Protein AF-A0A087S0I0-F1 (afdb_monomer)

Solvent-accessible surface area (backbone atoms only — not comparable to full-atom values): 7253 Å² total; per-residue (Å²): 129,84,82,66,46,37,30,39,38,40,24,61,46,95,78,64,64,65,62,70,63,50,51,52,41,45,75,75,57,36,44,76,47,75,42,41,48,84,82,40,80,80,76,95,68,91,50,63,32,38,37,31,43,42,50,94,66,59,76,82,57,97,44,72,50,63,52,52,50,32,51,50,52,50,56,31,53,78,66,72,27,52,74,49,45,38,74,33,20,39,43,35,54,40,43,63,74,74,41,88,82,74,88,66,100,63,81,85,85,70,91,79,91,81,81,89,86,128

Sequence (118 aa):
MENMSDVLLVQNTRIEGSGYLGELLKEDGFNITSVNAKHEKLPNKDFSLVIILGAPESANDDLPYLREEQQLIKNSVEKNIPVLGICLGSQLIAKTFGSNVYSGPKIPKSVYCISLAW

pLDDT: mean 89.91, std 11.62, range [43.69, 98.56]

InterPro domains:
  IPR017926 Glutamine amidotransferase [PF00117] (30-106)
  IPR029062 Class I glutamine amidotransferase-like [G3DSA:3.40.50.880] (1-112)
  IPR029062 Class I glutamine amidotransfera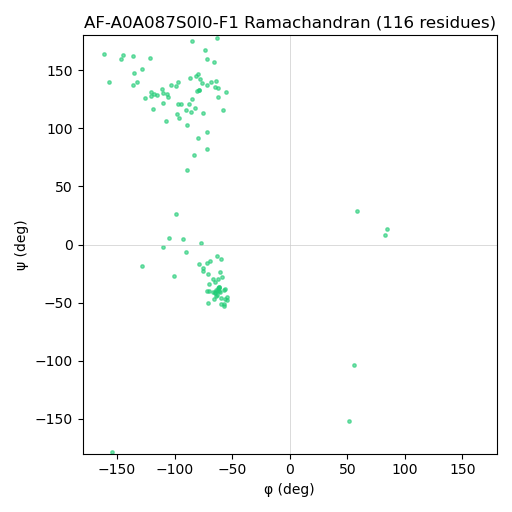se-like [SSF52317] (6-107)
  IPR044992 Glutamine amidotransferase domain containing protein ChyE-like [PTHR42695] (14-107)

Foldseek 3Di:
DPPQFEEEEEAQDPPDDCPVVVVVCVVVRHHYDYDHLVPDDDDPDDGQEYEYEDDPDALPDPDPSLVVLLVVLVVCVVVVRYYHYYHNGVNSNCVSVPHDDDDDPDDCPDDDDDDDDD

Structure (mmCIF, N/CA/C/O backbone):
data_AF-A0A087S0I0-F1
#
_entry.id   AF-A0A087S0I0-F1
#
loop_
_atom_site.group_PDB
_atom_site.id
_atom_site.type_symbol
_atom_site.label_atom_id
_atom_site.label_alt_id
_atom_site.label_comp_id
_atom_site.label_asym_id
_atom_site.label_entity_id
_atom_site.label_seq_id
_atom_site.pdbx_PDB_ins_code
_atom_site.Cartn_x
_atom_site.Cartn_y
_atom_site.Cartn_z
_atom_site.occupancy
_atom_site.B_iso_or_equiv
_atom_site.auth_seq_id
_atom_site.auth_comp_id
_atom_site.auth_asym_id
_atom_site.auth_atom_id
_atom_site.pdbx_PDB_model_num
ATOM 1 N N . MET A 1 1 ? -20.759 7.524 21.061 1.00 43.69 1 MET A N 1
ATOM 2 C CA . MET A 1 1 ? -19.424 7.575 20.438 1.00 43.69 1 MET A CA 1
ATOM 3 C C . MET A 1 1 ? -19.662 7.384 18.962 1.00 43.69 1 MET A C 1
ATOM 5 O O . MET A 1 1 ? -20.092 6.303 18.584 1.00 43.69 1 MET A O 1
ATOM 9 N N . GLU A 1 2 ? -19.549 8.451 18.174 1.00 47.97 2 GLU A N 1
ATOM 10 C CA . GLU A 1 2 ? -19.598 8.329 16.716 1.00 47.97 2 GLU A CA 1
ATOM 11 C C . GLU A 1 2 ? -18.532 7.320 16.292 1.00 47.97 2 GLU A C 1
ATOM 13 O O . GLU A 1 2 ? -17.412 7.339 16.805 1.00 47.97 2 GLU A O 1
ATOM 18 N N . ASN A 1 3 ? -18.920 6.372 15.446 1.00 54.00 3 ASN A N 1
AT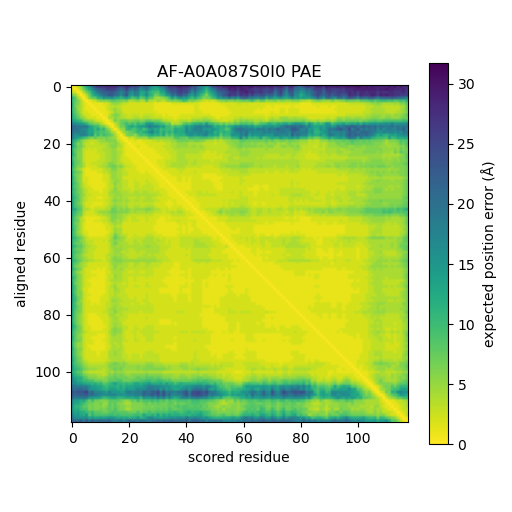OM 19 C CA . ASN A 1 3 ? -18.046 5.315 14.971 1.00 54.00 3 ASN A CA 1
ATOM 20 C C . ASN A 1 3 ? -17.055 5.962 13.990 1.00 54.00 3 ASN A C 1
ATOM 22 O O . ASN A 1 3 ? -17.312 6.006 12.788 1.00 54.00 3 ASN A O 1
ATOM 26 N N . MET A 1 4 ? -15.984 6.570 14.510 1.00 57.62 4 MET A N 1
ATOM 27 C CA . MET A 1 4 ? -14.929 7.152 13.682 1.00 57.62 4 MET A CA 1
ATOM 28 C C . MET A 1 4 ? -14.374 6.032 12.810 1.00 57.62 4 MET A C 1
ATOM 30 O O . MET A 1 4 ? -13.882 5.019 13.304 1.00 57.62 4 MET A O 1
ATOM 34 N N . SER A 1 5 ? -14.554 6.186 11.506 1.00 81.62 5 SER A N 1
ATOM 35 C CA . SER A 1 5 ? -14.184 5.170 10.538 1.00 81.62 5 SER A CA 1
ATOM 36 C C . SER A 1 5 ? -12.660 5.193 10.393 1.00 81.62 5 SER A C 1
ATOM 38 O O . SER A 1 5 ? -12.072 6.194 9.989 1.00 81.62 5 SER A O 1
ATOM 40 N N . ASP A 1 6 ? -11.999 4.118 10.823 1.00 92.25 6 ASP A N 1
ATOM 41 C CA . ASP A 1 6 ? -10.541 3.991 10.747 1.00 92.25 6 ASP A CA 1
ATOM 42 C C . ASP A 1 6 ? -10.126 3.620 9.315 1.00 92.25 6 ASP A C 1
ATOM 44 O O . ASP A 1 6 ? -10.680 2.684 8.729 1.00 92.25 6 ASP A O 1
ATOM 48 N N . VAL A 1 7 ? -9.120 4.301 8.767 1.00 95.62 7 VAL A N 1
ATOM 49 C CA . VAL A 1 7 ? -8.519 4.036 7.450 1.00 95.62 7 VAL A CA 1
ATOM 50 C C . VAL A 1 7 ? -7.110 3.495 7.639 1.00 95.62 7 VAL A C 1
ATOM 52 O O . VAL A 1 7 ? -6.323 4.055 8.404 1.00 95.62 7 VAL A O 1
ATOM 55 N N . LEU A 1 8 ? -6.771 2.431 6.914 1.00 96.50 8 LEU A N 1
ATOM 56 C CA . LEU A 1 8 ? -5.398 1.946 6.808 1.00 96.50 8 LEU A CA 1
ATOM 57 C C . LEU A 1 8 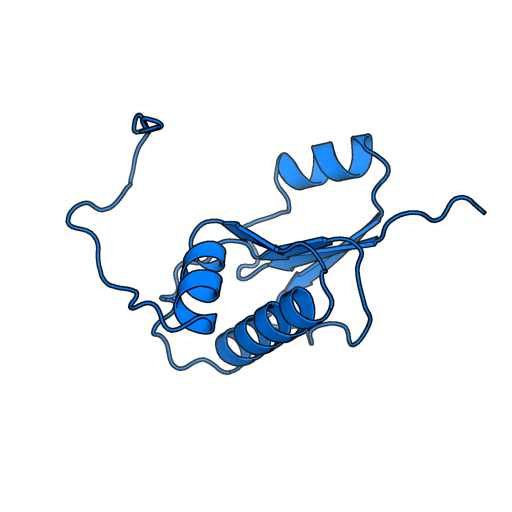? -4.737 2.539 5.565 1.00 96.50 8 LEU A C 1
ATOM 59 O O . LEU A 1 8 ? -5.194 2.296 4.450 1.00 96.50 8 LEU A O 1
ATOM 63 N N . LEU A 1 9 ? -3.643 3.272 5.754 1.00 95.38 9 LEU A N 1
ATOM 64 C CA . LEU A 1 9 ? -2.801 3.788 4.681 1.00 95.38 9 LEU A CA 1
ATOM 65 C C . LEU A 1 9 ? -1.483 3.008 4.637 1.00 95.38 9 LEU A C 1
ATOM 67 O O . LEU A 1 9 ? -0.603 3.191 5.478 1.00 95.38 9 LEU A O 1
ATOM 71 N N . VAL A 1 10 ? -1.340 2.143 3.640 1.00 96.06 10 VAL A N 1
ATOM 72 C CA . VAL A 1 10 ? -0.140 1.338 3.419 1.00 96.06 10 VAL A CA 1
ATOM 73 C C . VAL A 1 10 ? 0.822 2.095 2.509 1.00 96.06 10 VAL A C 1
ATOM 75 O O . VAL A 1 10 ? 0.521 2.387 1.349 1.00 96.06 10 VAL A O 1
ATOM 78 N N . GLN A 1 11 ? 1.987 2.432 3.054 1.00 94.50 11 GLN A N 1
ATOM 79 C CA . GLN A 1 11 ? 3.071 3.128 2.372 1.00 94.50 11 GLN A CA 1
ATOM 80 C C . GLN A 1 11 ? 4.179 2.134 2.017 1.00 94.50 11 GLN A C 1
ATOM 82 O O . GLN A 1 11 ? 4.602 1.330 2.846 1.00 94.50 11 GLN A O 1
ATOM 87 N N . ASN A 1 12 ? 4.717 2.247 0.805 1.00 91.50 12 ASN A N 1
ATOM 88 C CA . ASN A 1 12 ? 5.785 1.368 0.319 1.00 91.50 12 ASN A CA 1
ATOM 89 C C . ASN A 1 12 ? 7.140 2.077 0.183 1.00 91.50 12 ASN A C 1
ATOM 91 O O . ASN A 1 12 ? 8.160 1.463 -0.133 1.00 91.50 12 ASN A O 1
ATOM 95 N N . THR A 1 13 ? 7.195 3.377 0.468 1.00 85.56 13 THR A N 1
ATOM 96 C CA . THR A 1 13 ? 8.432 4.161 0.514 1.00 85.56 13 THR A CA 1
ATOM 97 C C . THR A 1 13 ? 8.429 5.074 1.739 1.00 85.56 13 THR A C 1
ATOM 99 O O . THR A 1 13 ? 7.389 5.312 2.347 1.00 85.56 13 THR A O 1
ATOM 102 N N . ARG A 1 14 ? 9.602 5.586 2.132 1.00 69.94 14 ARG A N 1
ATOM 103 C CA . ARG A 1 14 ? 9.709 6.580 3.219 1.00 69.94 14 ARG A CA 1
ATOM 104 C C . ARG A 1 14 ? 9.349 8.002 2.779 1.00 69.94 14 ARG A C 1
ATOM 106 O O . ARG A 1 14 ? 9.177 8.863 3.631 1.00 69.94 14 ARG A O 1
ATOM 113 N N . ILE A 1 15 ? 9.319 8.253 1.469 1.00 58.31 15 ILE A N 1
ATOM 114 C CA . ILE A 1 15 ? 9.243 9.601 0.885 1.00 58.31 15 ILE A CA 1
ATOM 115 C C . ILE A 1 15 ? 7.811 9.930 0.436 1.00 58.31 15 ILE A C 1
ATOM 117 O O . ILE A 1 15 ? 7.417 11.093 0.457 1.00 58.31 15 ILE A O 1
ATOM 121 N N . GLU A 1 16 ? 6.997 8.928 0.099 1.00 59.78 16 GLU A N 1
ATOM 122 C CA . GLU A 1 16 ? 5.579 9.135 -0.200 1.00 59.78 16 GLU A CA 1
ATOM 123 C C . GLU A 1 16 ? 4.778 9.259 1.098 1.00 59.78 16 GLU A C 1
ATOM 125 O O . GLU A 1 16 ? 4.337 8.267 1.672 1.00 59.78 16 GLU A O 1
ATOM 130 N N . GLY A 1 17 ? 4.607 10.491 1.586 1.00 61.59 17 GLY A N 1
ATOM 131 C CA . GLY A 1 17 ? 3.606 10.805 2.606 1.00 61.59 17 GLY A CA 1
ATOM 132 C C . GLY A 1 17 ? 2.179 10.559 2.098 1.00 61.59 17 GLY A C 1
ATOM 133 O O . GLY A 1 17 ? 1.962 10.252 0.929 1.00 61.59 17 GLY A O 1
ATOM 134 N N . SER A 1 18 ? 1.176 10.766 2.953 1.00 66.81 18 SER A N 1
ATOM 135 C CA . SER A 1 18 ? -0.237 10.630 2.563 1.00 66.81 18 SER A CA 1
ATOM 136 C C . SER A 1 18 ? -0.691 11.627 1.488 1.00 66.81 18 SER A C 1
ATOM 138 O O . SER A 1 18 ? -1.796 11.502 0.963 1.00 66.81 18 SER A O 1
ATOM 140 N N . GLY A 1 19 ? 0.146 12.625 1.178 1.00 79.31 19 GLY A N 1
ATOM 141 C CA . GLY A 1 19 ? -0.150 13.695 0.234 1.00 79.31 19 GLY A CA 1
ATOM 142 C C . GLY A 1 19 ? -1.483 14.375 0.539 1.00 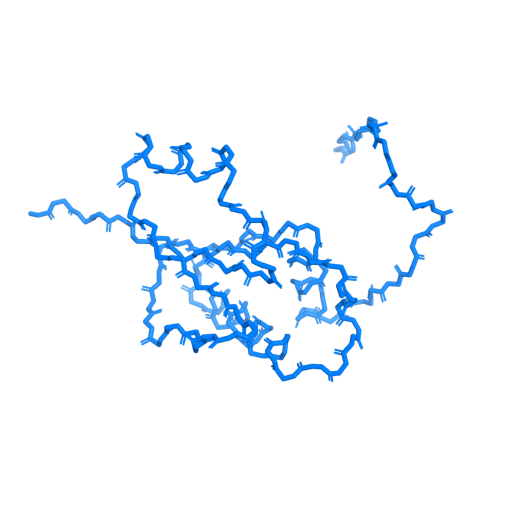79.31 19 GLY A C 1
ATOM 143 O O . GLY A 1 19 ? -1.969 14.346 1.671 1.00 79.31 19 GLY A O 1
ATOM 144 N N . TYR A 1 20 ? -2.098 14.913 -0.511 1.00 84.31 20 TYR A N 1
ATOM 145 C CA . TYR A 1 20 ? -3.422 15.530 -0.446 1.00 84.31 20 TYR A CA 1
ATOM 146 C C . TYR A 1 20 ? -4.526 14.540 -0.034 1.00 84.31 20 TYR A C 1
ATOM 148 O O . TYR A 1 20 ? -5.484 14.913 0.633 1.00 84.31 20 TYR A O 1
ATOM 156 N N . LEU A 1 21 ? -4.372 13.248 -0.352 1.00 86.44 21 LEU A N 1
ATOM 157 C CA . LEU A 1 21 ? -5.343 12.217 0.027 1.00 86.44 21 LEU A CA 1
ATOM 158 C C . LEU A 1 21 ? -5.484 12.092 1.550 1.00 86.44 21 LEU A C 1
ATOM 160 O O . LEU A 1 21 ? -6.590 11.949 2.059 1.00 86.44 21 LEU A O 1
ATOM 164 N N . GLY A 1 22 ? -4.377 12.172 2.291 1.00 86.12 22 GLY A N 1
ATOM 165 C CA . GLY A 1 22 ? -4.434 12.142 3.752 1.00 86.12 22 GLY A CA 1
ATOM 166 C C . GLY A 1 22 ? -5.022 13.399 4.382 1.00 86.12 22 GLY A C 1
ATOM 167 O O . GLY A 1 22 ? -5.529 13.315 5.496 1.00 86.12 22 GLY A O 1
ATOM 168 N N . GLU A 1 23 ? -4.945 14.546 3.709 1.00 88.62 23 GLU A N 1
ATOM 169 C CA . GLU A 1 23 ? -5.605 15.778 4.157 1.00 88.62 23 GLU A CA 1
ATOM 170 C C . GLU A 1 23 ? -7.117 15.649 3.976 1.00 88.62 23 GLU A C 1
ATOM 172 O O . GLU A 1 23 ? -7.844 15.771 4.956 1.00 88.62 23 GLU A O 1
ATOM 177 N N . LEU A 1 24 ? -7.566 15.251 2.781 1.00 90.50 24 LEU A N 1
ATOM 178 C CA . LEU A 1 24 ? -8.982 15.013 2.479 1.00 90.50 24 LEU A CA 1
ATOM 179 C C . LEU A 1 24 ? -9.634 14.015 3.443 1.00 90.50 24 LEU A C 1
ATOM 181 O O . LEU A 1 24 ? -10.686 14.285 4.005 1.00 90.50 24 LEU A O 1
ATOM 185 N N . LEU A 1 25 ? -8.984 12.875 3.695 1.00 90.38 25 LEU A N 1
ATOM 186 C CA . LEU A 1 25 ? -9.515 11.869 4.621 1.00 90.38 25 LEU A CA 1
ATOM 187 C C . LEU A 1 25 ? -9.660 12.415 6.047 1.00 90.38 25 LEU A C 1
ATOM 189 O O . LEU A 1 25 ? -10.613 12.078 6.743 1.00 90.38 25 LEU A O 1
ATOM 193 N N . LYS A 1 26 ? -8.732 13.266 6.498 1.00 89.94 26 LYS A N 1
ATOM 194 C CA . LYS A 1 26 ? -8.846 13.910 7.813 1.00 89.94 26 LYS A CA 1
ATOM 195 C C . LYS A 1 26 ? -9.964 14.947 7.838 1.00 89.94 26 LYS A C 1
ATOM 197 O O . LYS A 1 26 ? -10.669 15.024 8.840 1.00 89.94 26 LYS A O 1
ATOM 202 N N . GLU A 1 27 ? -10.119 15.730 6.771 1.00 91.38 27 GLU A N 1
ATOM 203 C CA . GLU A 1 27 ? -11.211 16.702 6.621 1.00 91.38 27 GLU A CA 1
ATOM 204 C C . GLU A 1 27 ? -12.585 16.016 6.638 1.00 91.38 27 GLU A C 1
ATOM 206 O O . GLU A 1 27 ? -13.507 16.516 7.280 1.00 91.38 27 GLU A O 1
ATOM 211 N N . ASP A 1 28 ? -12.683 14.822 6.052 1.00 90.81 28 ASP A N 1
ATOM 212 C CA . ASP A 1 28 ? -13.875 13.966 6.083 1.00 90.81 28 ASP A CA 1
ATOM 213 C C . ASP A 1 28 ? -14.072 13.224 7.427 1.00 90.81 28 ASP A C 1
ATOM 215 O O . ASP A 1 28 ? -15.022 12.456 7.590 1.00 90.81 28 ASP A O 1
ATOM 219 N N . GLY A 1 29 ? -13.196 13.443 8.416 1.00 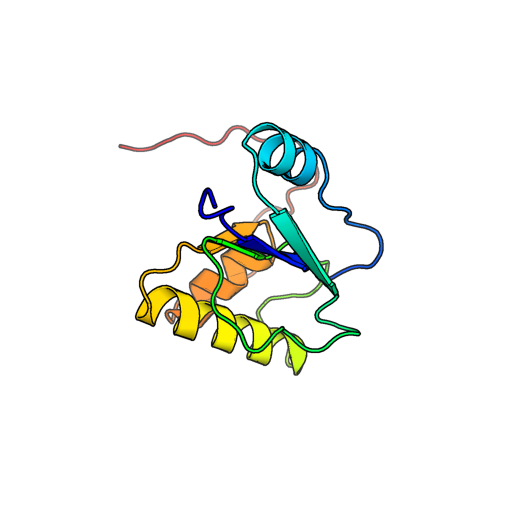91.50 29 GLY A N 1
ATOM 220 C CA . GLY A 1 29 ? -13.325 12.899 9.772 1.00 91.50 29 GLY A CA 1
ATOM 221 C C . GLY A 1 29 ? -12.785 11.478 9.971 1.00 91.50 29 GLY A C 1
ATOM 222 O O . GLY A 1 29 ? -13.060 10.860 11.004 1.00 91.50 29 GLY A O 1
ATOM 223 N N . PHE A 1 30 ? -12.010 10.942 9.024 1.00 92.69 30 PHE A N 1
ATOM 224 C CA . PHE A 1 30 ? -11.383 9.629 9.168 1.00 92.69 30 PHE A CA 1
ATOM 225 C C . PHE A 1 30 ? -10.138 9.671 10.062 1.00 92.69 30 PHE A C 1
ATOM 227 O O . PHE A 1 30 ? -9.291 10.565 9.975 1.00 92.69 30 PHE A O 1
ATOM 234 N N . ASN A 1 31 ? -9.963 8.615 10.859 1.00 93.00 31 ASN A N 1
ATOM 235 C CA . ASN A 1 31 ? -8.709 8.357 11.560 1.00 93.00 31 ASN A CA 1
ATOM 236 C C . ASN A 1 31 ? -7.774 7.550 10.665 1.00 93.00 31 ASN A C 1
ATOM 238 O O . ASN A 1 31 ? -8.093 6.427 10.281 1.00 93.00 31 ASN A O 1
ATOM 242 N N . ILE A 1 32 ? -6.591 8.083 10.374 1.00 92.88 32 ILE A N 1
ATOM 243 C CA . ILE A 1 32 ? -5.622 7.406 9.507 1.00 92.88 32 ILE A CA 1
ATOM 244 C C . ILE A 1 32 ? -4.594 6.662 10.358 1.00 92.88 32 ILE A C 1
ATOM 246 O O . ILE A 1 32 ? -3.855 7.268 11.132 1.00 92.88 32 ILE A O 1
ATOM 250 N N . THR A 1 33 ? -4.513 5.348 10.166 1.00 93.88 33 THR A N 1
ATOM 251 C CA . THR A 1 33 ? -3.381 4.525 10.597 1.00 93.88 33 THR A CA 1
ATOM 252 C C . THR A 1 33 ? -2.459 4.319 9.403 1.00 93.88 33 THR A C 1
ATOM 254 O O . THR A 1 33 ? -2.836 3.637 8.452 1.00 93.88 33 THR A O 1
ATOM 257 N N . SER A 1 34 ? -1.259 4.893 9.444 1.00 93.06 34 SER A N 1
ATOM 258 C CA . SER A 1 34 ? -0.246 4.688 8.404 1.00 93.06 34 SER A CA 1
ATOM 259 C C . SER A 1 34 ? 0.742 3.603 8.809 1.00 93.06 34 SER A C 1
ATOM 261 O O . SER A 1 34 ? 1.168 3.569 9.962 1.00 93.06 34 SER A O 1
ATOM 263 N N . VAL A 1 35 ? 1.129 2.754 7.860 1.00 94.62 35 VAL A N 1
ATOM 264 C CA . VAL A 1 35 ? 2.179 1.743 8.044 1.00 94.62 35 VAL A CA 1
ATOM 265 C C . VAL A 1 35 ? 3.099 1.704 6.837 1.00 94.62 35 VAL A C 1
ATOM 267 O O . VAL A 1 35 ? 2.642 1.730 5.695 1.00 94.62 35 VAL A O 1
ATOM 270 N N . ASN A 1 36 ? 4.401 1.605 7.077 1.00 94.81 36 ASN A N 1
ATOM 271 C CA . ASN A 1 36 ? 5.381 1.339 6.040 1.00 94.81 36 ASN A CA 1
ATOM 272 C C . ASN A 1 36 ? 5.565 -0.176 5.869 1.00 94.81 36 ASN A C 1
ATOM 274 O O . ASN A 1 36 ? 6.270 -0.802 6.659 1.00 94.81 36 ASN A O 1
ATOM 278 N N . ALA A 1 37 ? 4.985 -0.773 4.826 1.00 95.19 37 ALA A N 1
ATOM 279 C CA . ALA A 1 37 ? 4.956 -2.232 4.651 1.00 95.19 37 ALA A CA 1
ATOM 280 C C . ALA A 1 37 ? 6.351 -2.883 4.553 1.00 95.19 37 ALA A C 1
ATOM 282 O O . ALA A 1 37 ? 6.519 -4.054 4.881 1.00 95.19 37 ALA A O 1
ATOM 283 N N . LYS A 1 38 ? 7.386 -2.132 4.150 1.00 93.31 38 LYS A N 1
ATOM 284 C CA . LYS A 1 38 ? 8.769 -2.642 4.091 1.00 93.31 38 LYS A CA 1
ATOM 285 C C . LYS A 1 38 ? 9.440 -2.755 5.455 1.00 93.31 38 LYS A C 1
ATOM 287 O O . LYS A 1 38 ? 10.480 -3.406 5.573 1.00 93.31 38 LYS A O 1
ATOM 292 N N . HIS A 1 39 ? 8.936 -2.044 6.454 1.00 94.50 39 HIS A N 1
ATOM 293 C CA . HIS A 1 39 ? 9.622 -1.860 7.732 1.00 94.50 39 HIS A CA 1
ATOM 294 C C . HIS A 1 39 ? 8.749 -2.200 8.940 1.00 94.50 39 HIS A C 1
ATOM 296 O O . HIS A 1 39 ? 9.280 -2.429 10.025 1.00 94.50 39 HIS A O 1
ATOM 302 N N . GLU A 1 40 ? 7.435 -2.246 8.760 1.00 95.12 40 GLU A N 1
ATOM 303 C CA . GLU A 1 40 ? 6.444 -2.421 9.809 1.00 95.12 40 GLU A CA 1
ATOM 304 C C . GLU A 1 40 ? 5.494 -3.559 9.447 1.00 95.12 40 GLU A C 1
ATOM 306 O O . GLU A 1 40 ? 5.237 -3.838 8.278 1.00 95.12 40 GLU A O 1
ATOM 311 N N . LYS A 1 41 ? 4.952 -4.221 10.470 1.00 95.00 41 LYS A N 1
ATOM 312 C CA . LYS A 1 41 ? 3.938 -5.257 10.269 1.00 95.00 41 LYS A CA 1
ATOM 313 C C . LYS A 1 41 ? 2.595 -4.614 9.954 1.00 95.00 41 LYS A C 1
ATOM 315 O O . LYS A 1 41 ? 2.196 -3.662 10.626 1.00 95.00 41 LYS A O 1
ATOM 320 N N . LEU A 1 42 ? 1.865 -5.198 9.005 1.00 96.38 42 LEU A N 1
ATOM 321 C CA . LEU A 1 42 ? 0.485 -4.803 8.745 1.00 96.38 42 LEU A CA 1
ATOM 322 C C . LEU A 1 42 ? -0.385 -5.068 9.994 1.00 96.38 42 LEU A C 1
ATOM 324 O O . LEU A 1 42 ? -0.260 -6.135 10.609 1.00 96.38 42 LEU A O 1
ATOM 328 N N . PRO A 1 43 ? -1.256 -4.126 10.406 1.00 93.88 43 PRO A N 1
ATOM 329 C CA . PRO A 1 43 ? -2.089 -4.304 11.588 1.00 93.88 43 PRO A CA 1
ATOM 330 C C . PRO A 1 43 ? -3.078 -5.457 11.397 1.00 93.88 43 PRO A C 1
ATOM 332 O O . PRO A 1 43 ? -3.756 -5.543 10.377 1.00 93.88 43 PRO A O 1
ATOM 335 N N . ASN A 1 44 ? -3.215 -6.311 12.410 1.00 90.25 44 ASN A N 1
ATOM 336 C CA . ASN A 1 44 ? -4.200 -7.393 12.413 1.00 90.25 44 ASN A CA 1
ATOM 337 C C . ASN A 1 44 ? -5.536 -6.917 13.015 1.00 90.25 44 ASN A C 1
ATOM 339 O O . ASN A 1 44 ? -5.934 -7.359 14.093 1.00 90.25 44 ASN A O 1
ATOM 343 N N . LYS A 1 45 ? -6.184 -5.952 12.356 1.00 92.19 45 LYS A N 1
ATOM 344 C CA . LYS A 1 45 ? -7.545 -5.485 12.665 1.00 92.19 45 LYS A CA 1
ATOM 345 C C . LYS A 1 45 ? -8.260 -5.076 11.380 1.00 92.19 45 LYS A C 1
ATOM 347 O O . LYS A 1 45 ? -7.605 -4.770 10.387 1.00 92.19 45 LYS A O 1
ATOM 352 N N . ASP A 1 46 ? -9.585 -5.036 11.425 1.00 93.25 46 ASP A N 1
ATOM 353 C CA . ASP A 1 46 ? -10.383 -4.548 10.303 1.00 93.25 46 ASP A CA 1
ATOM 354 C C . ASP A 1 46 ? -10.450 -3.017 10.299 1.00 93.25 46 ASP A C 1
ATOM 356 O O . ASP A 1 46 ? -10.464 -2.369 11.348 1.00 93.25 46 ASP A O 1
ATOM 360 N N . PHE A 1 47 ? -10.475 -2.457 9.093 1.00 95.75 47 PHE A N 1
ATOM 361 C CA . PHE A 1 47 ? -10.580 -1.027 8.823 1.00 95.75 47 PHE A CA 1
ATOM 362 C C . PHE A 1 47 ? -11.825 -0.762 7.979 1.00 95.75 47 PHE A C 1
ATOM 364 O O . PHE A 1 47 ? -12.349 -1.659 7.323 1.00 95.75 47 PHE A O 1
ATOM 371 N N . SER A 1 48 ? -12.289 0.483 7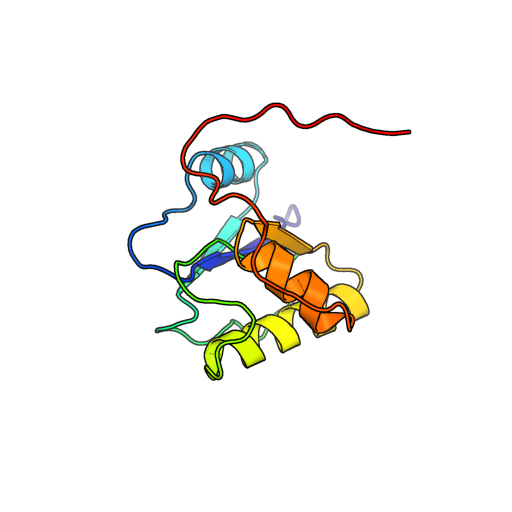.975 1.00 95.75 48 SER A N 1
ATOM 372 C CA . SER A 1 48 ? -13.395 0.920 7.116 1.00 95.75 48 SER A CA 1
ATOM 373 C C . SER A 1 48 ? -12.980 1.106 5.652 1.00 95.75 48 SER A C 1
ATOM 375 O O . SER A 1 48 ? -13.824 1.047 4.764 1.00 95.75 48 SER A O 1
ATOM 377 N N . LEU A 1 49 ? -11.684 1.320 5.407 1.00 96.06 49 LEU A N 1
ATOM 378 C CA . LEU A 1 49 ? -11.075 1.524 4.096 1.00 96.06 49 LEU A CA 1
ATOM 379 C C . LEU A 1 49 ? -9.589 1.162 4.168 1.00 96.06 49 LEU A C 1
ATOM 381 O O . LEU A 1 49 ? -8.903 1.509 5.134 1.00 96.06 49 LEU A O 1
ATOM 385 N N . VAL A 1 50 ? -9.089 0.503 3.124 1.00 97.62 50 VAL A N 1
ATOM 386 C CA . VAL A 1 50 ? -7.661 0.218 2.940 1.00 97.62 50 VAL A CA 1
ATOM 387 C C . VAL A 1 50 ? -7.153 0.949 1.702 1.00 97.62 50 VAL A C 1
ATOM 389 O O . VAL A 1 50 ? -7.727 0.839 0.621 1.00 97.62 50 VAL A O 1
ATOM 392 N N . ILE A 1 51 ? -6.058 1.686 1.849 1.00 96.88 51 ILE A N 1
ATOM 393 C CA . ILE A 1 51 ? -5.400 2.424 0.772 1.00 96.88 51 ILE A CA 1
ATOM 394 C C . ILE A 1 51 ? -3.973 1.909 0.642 1.00 96.88 51 ILE A C 1
ATOM 396 O O . ILE A 1 51 ? -3.239 1.887 1.626 1.00 96.88 51 ILE A O 1
ATOM 400 N N . ILE A 1 52 ? -3.568 1.527 -0.567 1.00 97.00 52 ILE A N 1
ATOM 401 C CA . ILE A 1 52 ? -2.226 1.014 -0.861 1.00 97.00 52 ILE A CA 1
ATOM 402 C C . ILE A 1 52 ? -1.550 1.947 -1.862 1.00 97.00 52 ILE A C 1
ATOM 404 O O . ILE A 1 52 ? -2.028 2.120 -2.988 1.00 97.00 52 ILE A O 1
ATOM 408 N N . LEU A 1 53 ? -0.455 2.575 -1.430 1.00 95.06 53 LEU A N 1
ATOM 409 C CA . LEU A 1 53 ? 0.274 3.576 -2.206 1.00 95.06 53 LEU A CA 1
ATOM 410 C C . LEU A 1 53 ? 1.293 2.968 -3.177 1.00 95.06 53 LEU A C 1
ATOM 412 O O . LEU A 1 53 ? 1.529 1.757 -3.230 1.00 95.06 53 LEU A O 1
ATOM 416 N N . GLY A 1 54 ? 1.890 3.859 -3.967 1.00 92.94 54 GLY A N 1
ATOM 417 C CA . GLY A 1 54 ? 2.894 3.537 -4.960 1.00 92.94 54 GLY A CA 1
ATOM 418 C C . GLY A 1 54 ? 4.253 3.186 -4.365 1.00 92.94 54 GLY A C 1
ATOM 419 O O . GLY A 1 54 ? 4.542 3.384 -3.183 1.00 92.94 54 GLY A O 1
ATOM 420 N N . ALA A 1 55 ? 5.096 2.635 -5.231 1.00 92.81 55 ALA A N 1
ATOM 421 C CA . ALA A 1 55 ? 6.501 2.385 -4.971 1.00 92.81 55 ALA A CA 1
ATOM 422 C C . ALA A 1 55 ? 7.240 2.191 -6.307 1.00 92.81 55 ALA A C 1
ATOM 424 O O . ALA A 1 55 ? 6.588 1.955 -7.329 1.00 92.81 55 ALA A O 1
ATOM 425 N N . PRO A 1 56 ? 8.581 2.281 -6.326 1.00 90.81 56 PRO A N 1
ATOM 426 C CA . PRO A 1 56 ? 9.373 1.993 -7.521 1.00 90.81 56 PRO A CA 1
ATOM 427 C C . PRO A 1 56 ? 9.423 0.498 -7.881 1.00 90.81 56 PRO A C 1
ATOM 429 O O . PRO A 1 56 ? 9.826 0.171 -8.996 1.00 90.81 56 PRO A O 1
ATOM 432 N N . GLU A 1 57 ? 9.055 -0.395 -6.959 1.00 93.12 57 GLU A N 1
ATOM 433 C CA . GLU A 1 57 ? 9.018 -1.841 -7.193 1.00 93.12 57 GLU A CA 1
ATOM 434 C C . GLU A 1 57 ? 7.965 -2.253 -8.227 1.00 93.12 57 GLU A C 1
ATOM 436 O O . GLU A 1 57 ? 6.967 -1.568 -8.464 1.00 93.12 57 GLU A O 1
ATOM 441 N N . SER A 1 58 ? 8.175 -3.423 -8.826 1.00 94.81 58 SER A N 1
ATOM 442 C CA . SER A 1 58 ? 7.174 -4.089 -9.646 1.00 94.81 58 SER A CA 1
ATOM 443 C C . SER A 1 58 ? 6.260 -4.946 -8.776 1.00 94.81 58 SER A C 1
ATOM 445 O O . SER A 1 58 ? 6.722 -5.673 -7.902 1.00 94.81 58 SER A O 1
ATOM 447 N N . ALA A 1 59 ? 4.967 -5.008 -9.110 1.00 96.31 59 ALA A N 1
ATOM 448 C CA . ALA A 1 59 ? 4.070 -6.021 -8.542 1.00 96.31 59 ALA A CA 1
ATOM 449 C C . ALA A 1 59 ? 4.513 -7.471 -8.848 1.00 96.31 59 ALA A C 1
ATOM 451 O O . ALA A 1 59 ? 3.974 -8.419 -8.281 1.00 96.31 59 ALA A O 1
ATOM 452 N N . ASN A 1 60 ? 5.462 -7.668 -9.771 1.00 96.56 60 ASN A N 1
ATOM 453 C CA . ASN A 1 60 ? 6.039 -8.972 -10.093 1.00 96.56 60 ASN A CA 1
ATOM 454 C C . ASN A 1 60 ? 7.277 -9.330 -9.267 1.00 96.56 60 ASN A C 1
ATOM 456 O O . ASN A 1 60 ? 7.749 -10.459 -9.393 1.00 96.56 60 ASN A O 1
ATOM 460 N N . ASP A 1 61 ? 7.787 -8.412 -8.446 1.00 96.75 61 ASP A N 1
ATOM 461 C CA . ASP A 1 61 ? 8.959 -8.679 -7.622 1.00 96.75 61 ASP A CA 1
ATOM 462 C C . ASP A 1 61 ? 8.633 -9.706 -6.528 1.00 96.75 61 ASP A C 1
ATOM 464 O O . ASP A 1 61 ? 7.565 -9.692 -5.909 1.00 96.75 61 ASP A O 1
ATOM 468 N N . ASP A 1 62 ? 9.576 -10.614 -6.274 1.00 95.75 62 ASP A N 1
ATOM 469 C CA . ASP A 1 62 ? 9.470 -11.612 -5.213 1.00 95.75 62 ASP A CA 1
ATOM 470 C C . ASP A 1 62 ? 9.909 -10.999 -3.872 1.00 95.75 62 ASP A C 1
ATOM 472 O O . ASP A 1 62 ? 11.028 -11.203 -3.399 1.00 95.75 62 ASP A O 1
ATOM 476 N N . LEU A 1 63 ? 9.024 -10.198 -3.273 1.00 96.94 63 LEU A N 1
ATOM 477 C CA . LEU A 1 63 ? 9.266 -9.536 -1.991 1.00 96.94 63 LEU A CA 1
ATOM 478 C C . LEU A 1 63 ? 8.206 -9.961 -0.961 1.00 96.94 63 LEU A C 1
ATOM 480 O O . LEU A 1 63 ? 7.011 -9.912 -1.263 1.00 96.94 63 LEU A O 1
ATOM 484 N N . PRO A 1 64 ? 8.599 -10.365 0.266 1.00 96.81 64 PRO A N 1
ATOM 485 C CA . PRO A 1 64 ? 7.653 -10.820 1.287 1.00 96.81 64 PRO A CA 1
ATOM 486 C C . PRO A 1 64 ? 6.531 -9.819 1.588 1.00 96.81 64 PRO A C 1
ATOM 488 O O . PRO A 1 64 ? 5.368 -10.209 1.585 1.00 96.81 64 PRO A O 1
ATOM 491 N N . TYR A 1 65 ? 6.849 -8.531 1.747 1.00 96.25 65 TYR A N 1
ATOM 492 C CA . TYR A 1 65 ? 5.838 -7.518 2.067 1.00 96.25 65 TYR A CA 1
ATOM 493 C C . TYR A 1 65 ? 4.801 -7.334 0.942 1.00 96.25 65 TYR A C 1
ATOM 495 O O . TYR A 1 65 ? 3.628 -7.142 1.235 1.00 96.25 65 TYR A O 1
ATOM 503 N N . LEU A 1 66 ? 5.180 -7.505 -0.334 1.00 97.69 66 LEU A N 1
ATOM 504 C CA . LEU A 1 66 ? 4.227 -7.462 -1.456 1.00 97.69 66 LEU A CA 1
ATOM 505 C C . LEU A 1 66 ? 3.243 -8.640 -1.422 1.00 97.69 66 LEU A C 1
ATOM 507 O O . LEU A 1 66 ? 2.114 -8.530 -1.903 1.00 97.69 66 LEU A O 1
ATOM 511 N N . ARG A 1 67 ? 3.657 -9.795 -0.881 1.00 97.50 67 ARG A N 1
ATOM 512 C CA . ARG A 1 67 ? 2.750 -10.930 -0.653 1.00 97.50 67 ARG A CA 1
ATOM 513 C C . ARG A 1 67 ? 1.799 -10.644 0.504 1.00 97.50 67 ARG A C 1
ATOM 515 O O . ARG A 1 67 ? 0.620 -10.969 0.407 1.00 97.50 67 ARG A O 1
ATOM 522 N N . GLU A 1 68 ? 2.297 -10.022 1.570 1.00 97.69 68 GLU A N 1
ATOM 523 C CA . GLU A 1 68 ? 1.476 -9.599 2.710 1.00 97.69 68 GLU A CA 1
ATOM 524 C C . GLU A 1 68 ? 0.434 -8.550 2.297 1.00 97.69 68 GLU A C 1
ATOM 526 O O . GLU A 1 68 ? -0.728 -8.657 2.686 1.00 97.69 68 GLU A O 1
ATOM 531 N N . GLU A 1 69 ? 0.795 -7.597 1.435 1.00 98.06 69 GLU A N 1
ATOM 532 C CA . GLU A 1 69 ? -0.154 -6.642 0.857 1.00 98.06 69 GLU A CA 1
ATOM 533 C C . GLU A 1 69 ? -1.221 -7.334 -0.006 1.00 98.06 69 GLU A C 1
ATOM 535 O O . GLU A 1 69 ? -2.404 -7.039 0.140 1.00 98.06 69 GLU A O 1
ATOM 540 N N . GLN A 1 70 ? -0.855 -8.303 -0.856 1.00 98.31 70 GLN A N 1
ATOM 541 C CA . GLN A 1 70 ? -1.836 -9.091 -1.625 1.00 98.31 70 GLN A CA 1
ATOM 542 C C . GLN A 1 70 ? -2.780 -9.894 -0.717 1.00 98.31 70 GLN A C 1
ATOM 544 O O . GLN A 1 70 ? -3.980 -9.983 -0.984 1.00 98.31 70 GLN A O 1
ATOM 549 N N . GLN A 1 71 ? 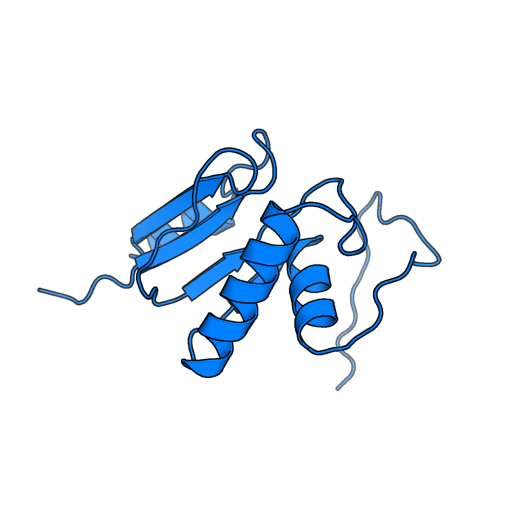-2.267 -10.439 0.390 1.00 98.00 71 GLN A N 1
ATOM 550 C CA . GLN A 1 71 ? -3.083 -11.104 1.408 1.00 98.00 71 GLN A CA 1
ATOM 551 C C . GLN A 1 71 ? -4.057 -10.114 2.070 1.00 98.00 71 GLN A C 1
ATOM 553 O O . GLN A 1 71 ? -5.236 -10.432 2.222 1.00 98.00 71 GLN A O 1
ATOM 558 N N . LEU A 1 72 ? -3.595 -8.908 2.423 1.00 98.31 72 LEU A N 1
ATOM 559 C CA . LEU A 1 72 ? -4.435 -7.838 2.968 1.00 98.31 72 LEU A CA 1
ATOM 560 C C . LEU A 1 72 ? -5.541 -7.435 1.982 1.00 98.31 72 LEU A C 1
ATOM 562 O O . LEU A 1 72 ? -6.698 -7.331 2.391 1.00 98.31 72 LEU A O 1
ATOM 566 N N . ILE A 1 73 ? -5.214 -7.253 0.697 1.00 98.44 73 ILE A N 1
ATOM 567 C CA . ILE A 1 73 ? -6.184 -6.936 -0.366 1.00 98.44 73 ILE A CA 1
ATOM 568 C C . ILE A 1 73 ? -7.257 -8.019 -0.430 1.00 98.44 73 ILE A C 1
ATOM 570 O O . ILE A 1 73 ? -8.448 -7.716 -0.353 1.00 98.44 73 ILE A O 1
ATOM 574 N N . LYS A 1 74 ? -6.837 -9.284 -0.537 1.00 98.31 74 LYS A N 1
ATOM 575 C CA . LYS A 1 74 ? -7.746 -10.427 -0.631 1.00 98.31 74 LYS A CA 1
ATOM 576 C C . LYS A 1 74 ? -8.691 -10.487 0.569 1.00 98.31 74 LYS A C 1
ATOM 578 O O . LYS A 1 74 ? -9.905 -10.514 0.385 1.00 98.31 74 LYS A O 1
ATOM 583 N N . ASN A 1 75 ? -8.139 -10.430 1.781 1.00 97.88 75 ASN A N 1
ATOM 584 C CA . ASN A 1 75 ? -8.913 -10.487 3.019 1.00 97.88 75 ASN A CA 1
ATOM 585 C C . ASN A 1 75 ? -9.893 -9.305 3.141 1.00 97.88 75 ASN A C 1
ATOM 587 O O . ASN A 1 75 ? -11.006 -9.479 3.630 1.00 97.88 75 ASN A O 1
ATOM 591 N N . SER A 1 76 ? -9.493 -8.106 2.705 1.00 97.94 76 SER A N 1
ATOM 592 C CA . SER A 1 76 ? -10.346 -6.910 2.752 1.00 97.94 76 SER A CA 1
ATOM 593 C C . SER A 1 76 ? -11.553 -7.061 1.829 1.00 97.94 76 SER A C 1
ATOM 595 O O . SER A 1 76 ? -12.688 -6.864 2.257 1.00 97.94 76 SER 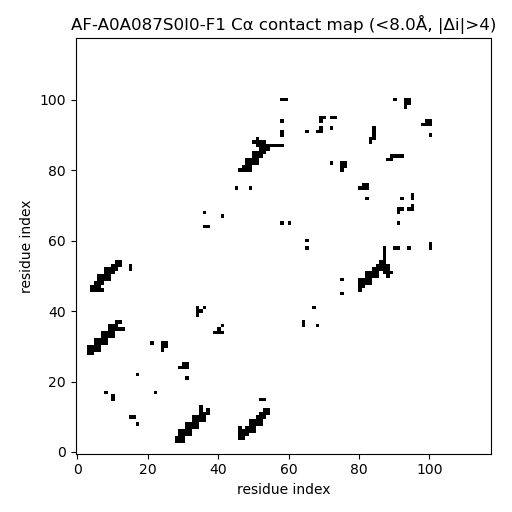A O 1
ATOM 597 N N . VAL A 1 77 ? -11.326 -7.503 0.589 1.00 97.31 77 VAL A N 1
ATOM 598 C CA . VAL A 1 77 ? -12.404 -7.726 -0.384 1.00 97.31 77 VAL A CA 1
ATOM 599 C C . VAL A 1 77 ? -13.345 -8.844 0.065 1.00 97.31 77 VAL A C 1
ATOM 601 O O . VAL A 1 77 ? -14.558 -8.671 -0.010 1.00 97.31 77 VAL A O 1
ATOM 604 N N . GLU A 1 78 ? -12.823 -9.950 0.609 1.00 97.69 78 GLU A N 1
ATOM 605 C CA . GLU A 1 78 ? -13.643 -11.037 1.178 1.00 97.69 78 GLU A CA 1
ATOM 606 C C . GLU A 1 78 ? -14.559 -10.557 2.319 1.00 97.69 78 GLU A C 1
ATOM 608 O O . GLU A 1 78 ? -15.645 -11.103 2.520 1.00 97.69 78 GLU A O 1
ATOM 613 N N . LYS A 1 79 ? -14.155 -9.505 3.040 1.00 97.44 79 LYS A N 1
ATOM 614 C CA . LYS A 1 79 ? -14.928 -8.873 4.119 1.00 97.44 79 LYS A CA 1
ATOM 615 C C . LYS A 1 79 ? -15.794 -7.692 3.666 1.00 97.44 79 LYS A C 1
ATOM 617 O O . LYS A 1 79 ? -16.418 -7.057 4.510 1.00 97.44 79 LYS A O 1
ATOM 622 N N . ASN A 1 80 ? -15.866 -7.398 2.366 1.00 97.31 80 ASN A N 1
ATOM 623 C CA . ASN A 1 80 ? -16.524 -6.203 1.813 1.00 97.31 80 ASN A CA 1
ATOM 624 C C . ASN A 1 80 ? -15.945 -4.872 2.334 1.00 97.31 80 ASN A C 1
ATOM 626 O O . ASN A 1 80 ? -16.651 -3.867 2.403 1.00 97.31 80 ASN A O 1
ATOM 630 N N . ILE A 1 81 ? -14.659 -4.852 2.693 1.00 97.50 81 ILE A N 1
ATOM 631 C CA . ILE A 1 81 ? -13.930 -3.627 3.025 1.00 97.50 81 ILE A CA 1
ATOM 632 C C . ILE A 1 81 ? -13.411 -3.018 1.712 1.00 97.50 81 ILE A C 1
ATOM 634 O O . ILE A 1 81 ? -12.720 -3.712 0.959 1.00 97.50 81 ILE A O 1
ATOM 638 N N . PRO A 1 82 ? -13.718 -1.744 1.404 1.00 97.56 82 PRO A N 1
ATOM 639 C CA . PRO A 1 82 ? -13.242 -1.099 0.188 1.00 97.56 82 PRO A CA 1
ATOM 640 C C . PRO A 1 82 ? -11.712 -0.980 0.177 1.00 97.56 82 PRO A C 1
ATOM 642 O O . PRO A 1 82 ? -11.086 -0.671 1.195 1.00 97.56 82 PRO A O 1
ATOM 645 N N . VAL A 1 83 ? -11.119 -1.195 -1.002 1.00 98.25 83 VAL A N 1
ATOM 646 C CA . VAL A 1 83 ? -9.671 -1.098 -1.230 1.00 98.25 83 VAL A CA 1
ATOM 647 C C . VAL A 1 83 ? -9.387 -0.131 -2.377 1.00 98.25 83 VAL A C 1
ATOM 649 O O . VAL A 1 83 ? -9.895 -0.309 -3.484 1.00 98.25 83 VAL A O 1
ATOM 652 N N . LEU A 1 84 ? -8.537 0.865 -2.129 1.00 97.56 84 LEU A N 1
ATOM 653 C CA . LEU A 1 84 ? -8.018 1.786 -3.137 1.00 97.56 84 LEU A CA 1
ATOM 654 C C . LEU A 1 84 ? -6.527 1.522 -3.368 1.00 97.56 84 LEU A C 1
ATOM 656 O O . LEU A 1 84 ? -5.718 1.638 -2.452 1.00 97.56 84 LEU A O 1
ATOM 660 N N . GLY A 1 85 ? -6.152 1.208 -4.606 1.00 96.88 85 GLY A N 1
ATOM 661 C CA . GLY A 1 85 ? -4.757 1.025 -5.004 1.00 96.88 85 GLY A CA 1
ATOM 662 C C . GLY A 1 85 ? -4.279 2.153 -5.911 1.00 96.88 85 GLY A C 1
ATOM 663 O O . GLY A 1 85 ? -4.933 2.459 -6.908 1.00 96.88 85 GLY A O 1
ATOM 664 N N . ILE A 1 86 ? -3.123 2.745 -5.605 1.00 94.25 86 ILE A N 1
ATOM 665 C CA . ILE A 1 86 ? -2.505 3.818 -6.397 1.00 94.25 86 ILE A CA 1
ATOM 666 C C . ILE A 1 86 ? -1.152 3.339 -6.929 1.00 94.25 86 ILE A C 1
ATOM 668 O O . ILE A 1 86 ? -0.313 2.864 -6.170 1.00 94.25 86 ILE A O 1
ATOM 672 N N . CYS A 1 87 ? -0.920 3.492 -8.238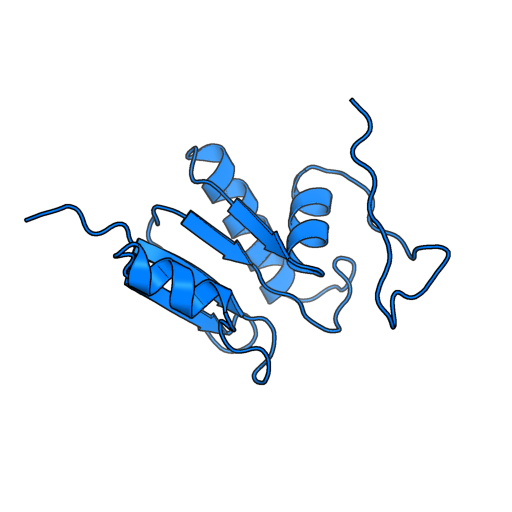 1.00 93.44 87 CYS A N 1
ATOM 673 C CA . CYS A 1 87 ? 0.319 3.085 -8.912 1.00 93.44 87 CYS A CA 1
ATOM 674 C C . CYS A 1 87 ? 0.656 1.594 -8.690 1.00 93.44 87 CYS A C 1
ATOM 676 O O . CYS A 1 87 ? 0.021 0.737 -9.300 1.00 93.44 87 CYS A O 1
ATOM 678 N N . LEU A 1 88 ? 1.616 1.264 -7.820 1.00 95.81 88 LEU A N 1
ATOM 679 C CA . LEU A 1 88 ? 1.900 -0.121 -7.436 1.00 95.81 88 LEU A CA 1
ATOM 680 C C . LEU A 1 88 ? 0.675 -0.777 -6.782 1.00 95.81 88 LEU A C 1
ATOM 682 O O . LEU A 1 88 ? 0.349 -1.916 -7.105 1.00 95.81 88 LEU A O 1
ATOM 686 N N . GLY A 1 89 ? -0.055 -0.051 -5.930 1.00 97.00 89 GLY A N 1
ATOM 687 C CA . GLY A 1 89 ? -1.233 -0.585 -5.250 1.00 97.00 89 GLY A CA 1
ATOM 688 C C . GLY A 1 89 ? -2.304 -1.103 -6.214 1.00 97.00 89 GLY A C 1
ATOM 689 O O . GLY A 1 89 ? -2.879 -2.162 -5.979 1.00 97.00 89 GLY A O 1
ATOM 690 N N . SER A 1 90 ? -2.548 -0.422 -7.343 1.00 97.38 90 SER A N 1
ATOM 691 C CA . SER A 1 90 ? -3.525 -0.904 -8.335 1.00 97.38 90 SER A CA 1
ATOM 692 C C . SER A 1 90 ? -3.037 -2.152 -9.074 1.00 97.38 90 SER A C 1
ATOM 694 O O . SER A 1 90 ? -3.831 -3.043 -9.378 1.00 97.38 90 SER A O 1
ATOM 696 N N . GLN A 1 91 ? -1.728 -2.264 -9.310 1.00 98.06 91 GLN A N 1
ATOM 697 C CA . GLN A 1 91 ? -1.117 -3.462 -9.886 1.00 98.06 91 GLN A CA 1
ATOM 698 C C . GLN A 1 91 ? -1.222 -4.659 -8.933 1.00 98.06 91 GLN A C 1
ATOM 700 O O . GLN A 1 91 ? -1.528 -5.765 -9.376 1.00 98.06 91 GLN A O 1
ATOM 705 N N . LEU A 1 92 ? -1.018 -4.447 -7.628 1.00 98.38 92 LEU A N 1
ATOM 706 C CA . LEU A 1 92 ? -1.182 -5.488 -6.611 1.00 98.38 92 LEU A CA 1
ATOM 707 C C . LEU A 1 92 ? -2.633 -5.972 -6.524 1.00 98.38 92 LEU A C 1
ATOM 709 O O . LEU A 1 92 ? -2.854 -7.179 -6.433 1.00 98.38 92 LEU A O 1
ATOM 713 N N . ILE A 1 93 ? -3.620 -5.073 -6.633 1.00 98.56 93 ILE A N 1
ATOM 714 C CA . ILE A 1 93 ? -5.040 -5.459 -6.723 1.00 98.56 93 ILE A CA 1
ATOM 715 C C . ILE A 1 93 ? -5.270 -6.347 -7.948 1.00 98.56 93 ILE A C 1
ATOM 717 O O . ILE A 1 93 ? -5.805 -7.446 -7.817 1.00 98.56 93 ILE A O 1
ATOM 721 N N . ALA A 1 94 ? -4.816 -5.915 -9.129 1.00 98.06 94 ALA A N 1
ATOM 722 C CA . ALA A 1 94 ? -4.968 -6.688 -10.360 1.00 98.06 94 ALA A CA 1
ATOM 723 C C . ALA A 1 94 ? -4.351 -8.095 -10.230 1.00 98.06 94 ALA A C 1
ATOM 725 O O . ALA A 1 94 ? -5.002 -9.094 -10.546 1.00 98.06 94 ALA A O 1
ATOM 726 N N . LYS A 1 95 ? -3.125 -8.183 -9.702 1.00 97.62 95 LYS A N 1
ATOM 727 C CA . LYS A 1 95 ? -2.406 -9.448 -9.498 1.00 97.62 95 LYS A CA 1
ATOM 728 C C . LYS A 1 95 ? -3.094 -10.362 -8.481 1.00 97.62 95 LYS A C 1
ATOM 730 O O . LYS A 1 95 ? -3.207 -11.560 -8.732 1.00 97.62 95 LYS A O 1
ATOM 735 N N . THR A 1 96 ? -3.612 -9.800 -7.384 1.00 98.25 96 THR A N 1
ATOM 736 C CA . THR A 1 96 ? -4.353 -10.541 -6.343 1.00 98.25 96 THR A CA 1
ATOM 737 C C . THR A 1 96 ? -5.540 -11.301 -6.934 1.00 98.25 96 THR A C 1
ATOM 739 O O . THR A 1 96 ? -5.801 -12.439 -6.549 1.00 98.25 96 THR A O 1
ATOM 742 N N . PHE A 1 97 ? -6.226 -10.703 -7.911 1.00 98.12 97 PHE A N 1
ATOM 743 C CA . PHE A 1 97 ? -7.389 -11.293 -8.578 1.00 98.12 97 PHE A CA 1
ATOM 744 C C . PHE A 1 97 ? -7.056 -11.945 -9.930 1.00 98.12 97 PHE A C 1
ATOM 746 O O . PHE A 1 97 ? -7.918 -12.074 -10.796 1.00 98.12 97 PHE A O 1
ATOM 753 N N . GLY A 1 98 ? -5.807 -12.387 -10.110 1.00 96.75 98 GLY A N 1
ATOM 754 C CA . GLY A 1 98 ? -5.400 -13.254 -11.220 1.00 96.75 98 GLY A CA 1
ATOM 755 C C . GLY A 1 98 ? -5.103 -12.542 -12.541 1.00 96.75 98 GLY A C 1
ATOM 756 O O . GLY A 1 98 ? -4.885 -13.212 -13.549 1.00 96.75 98 GLY A O 1
ATOM 757 N N . SER A 1 99 ? -5.071 -11.207 -12.566 1.00 97.44 99 SER A N 1
ATOM 758 C CA . SER A 1 99 ? -4.664 -10.465 -13.763 1.00 97.44 99 SER A CA 1
ATOM 759 C C . SER A 1 99 ? -3.143 -10.417 -13.906 1.00 97.44 99 SER A C 1
ATOM 761 O O . SER A 1 99 ? -2.401 -10.324 -12.927 1.00 97.44 99 SER A O 1
ATOM 763 N N . ASN A 1 100 ? -2.670 -10.419 -15.152 1.00 95.44 100 ASN A N 1
ATOM 764 C CA . ASN A 1 100 ? -1.252 -10.254 -15.459 1.00 95.44 100 ASN A CA 1
ATOM 765 C C . ASN A 1 100 ? -0.857 -8.773 -15.421 1.00 95.44 100 ASN A C 1
ATOM 767 O O . ASN A 1 100 ? -1.502 -7.939 -16.055 1.00 95.44 100 ASN A O 1
ATOM 771 N N . VAL A 1 101 ? 0.248 -8.463 -14.742 1.00 96.12 101 VAL A N 1
ATOM 772 C CA . VAL A 1 101 ? 0.867 -7.129 -14.731 1.00 96.12 101 VAL A CA 1
ATOM 773 C C . VAL A 1 101 ? 2.130 -7.174 -15.584 1.00 96.12 101 VAL A C 1
ATOM 775 O O . VAL A 1 101 ? 2.996 -8.020 -15.368 1.00 96.12 101 VAL A O 1
ATOM 778 N N . TYR A 1 102 ? 2.249 -6.271 -16.551 1.00 94.25 102 TYR A N 1
ATOM 779 C CA . TYR A 1 102 ? 3.367 -6.221 -17.493 1.00 94.25 102 TYR A CA 1
ATOM 780 C C . TYR A 1 102 ? 3.725 -4.777 -17.847 1.00 94.25 102 TYR A C 1
ATOM 782 O O . TYR A 1 102 ? 2.953 -3.846 -17.614 1.00 94.25 102 TYR A O 1
ATOM 790 N N . SER A 1 103 ? 4.919 -4.582 -18.407 1.00 90.50 103 SER A N 1
ATOM 791 C CA . SER A 1 103 ? 5.394 -3.262 -18.814 1.00 90.50 103 SER A CA 1
ATOM 792 C C . SER A 1 103 ? 4.496 -2.655 -19.891 1.00 90.50 103 SER A C 1
ATOM 794 O O . SER A 1 103 ? 4.251 -3.260 -20.935 1.00 90.50 103 SER A O 1
ATOM 796 N N . GLY A 1 104 ? 4.032 -1.431 -19.643 1.00 85.94 104 GLY A N 1
ATOM 797 C CA . GLY A 1 104 ? 3.298 -0.655 -20.633 1.00 85.94 104 GLY A CA 1
ATOM 798 C C . GLY A 1 104 ? 4.205 -0.149 -21.766 1.00 85.94 104 GLY A C 1
ATOM 799 O O . GLY A 1 104 ? 5.416 -0.012 -21.582 1.00 85.94 104 GLY A O 1
ATOM 800 N N . PRO A 1 105 ? 3.632 0.204 -22.930 1.00 83.44 105 PRO A N 1
ATOM 801 C CA . PRO A 1 105 ? 4.389 0.692 -24.088 1.00 83.44 105 PRO A CA 1
ATOM 802 C C . PRO A 1 105 ? 4.999 2.088 -23.877 1.00 83.44 105 PRO A C 1
ATOM 804 O O . PRO A 1 105 ? 5.839 2.527 -24.659 1.00 83.44 105 PRO A O 1
ATOM 807 N N . LYS A 1 106 ? 4.554 2.815 -22.847 1.00 78.50 106 LYS A N 1
ATOM 808 C CA . LYS A 1 106 ? 5.037 4.147 -22.483 1.00 78.50 106 LYS A CA 1
ATOM 809 C C . LYS A 1 106 ? 5.319 4.187 -20.992 1.00 78.50 106 LYS A C 1
ATOM 811 O O . LYS A 1 106 ? 4.528 3.682 -20.201 1.00 78.50 106 LYS A O 1
ATOM 816 N N . ILE A 1 107 ? 6.409 4.846 -20.620 1.00 71.88 107 ILE A N 1
ATOM 817 C CA . ILE A 1 107 ? 6.703 5.173 -19.226 1.00 71.88 107 ILE A CA 1
ATOM 818 C C . ILE A 1 107 ? 5.985 6.496 -18.927 1.00 71.88 107 ILE A C 1
ATOM 820 O O . ILE A 1 107 ? 6.353 7.510 -19.532 1.00 71.88 107 ILE A O 1
ATOM 824 N N . PRO A 1 108 ? 4.973 6.539 -18.041 1.00 64.38 108 PRO A N 1
ATOM 825 C CA . PRO A 1 108 ? 4.300 7.787 -17.719 1.00 64.38 108 PRO A CA 1
ATOM 826 C C . PRO A 1 108 ? 5.248 8.651 -16.881 1.00 64.38 108 PRO A C 1
ATOM 828 O O . PRO A 1 108 ? 5.392 8.457 -15.681 1.00 64.38 108 PRO A O 1
ATOM 831 N N . LYS A 1 109 ? 5.952 9.582 -17.531 1.00 70.25 109 LYS A N 1
ATOM 832 C CA . LYS A 1 109 ? 6.840 10.559 -16.869 1.00 70.25 109 LYS A CA 1
ATOM 833 C C . LYS A 1 109 ? 6.238 11.968 -16.804 1.00 70.25 109 LYS A C 1
ATOM 835 O O . LYS A 1 109 ? 6.929 12.914 -16.448 1.00 70.25 109 LYS A O 1
ATOM 840 N N . SER A 1 110 ? 4.983 12.123 -17.219 1.00 77.75 110 SER A N 1
ATOM 841 C CA . SER A 1 110 ? 4.334 13.419 -17.433 1.00 77.75 110 SER A CA 1
ATOM 842 C C . SER A 1 110 ? 2.815 13.309 -17.291 1.00 77.75 110 SER A C 1
ATOM 844 O O . SER A 1 110 ? 2.283 12.236 -17.018 1.00 77.75 110 SER A O 1
ATOM 846 N N . VAL A 1 111 ? 2.117 14.423 -17.497 1.00 84.25 111 VAL A N 1
ATOM 847 C CA . VAL A 1 111 ? 0.652 14.489 -17.509 1.00 84.25 111 VAL A CA 1
ATOM 848 C C . VAL A 1 111 ? 0.105 13.834 -18.780 1.00 84.25 111 VAL A C 1
ATOM 850 O O . VAL A 1 111 ? 0.632 14.056 -19.871 1.00 84.25 111 VAL A O 1
ATOM 853 N N . TYR A 1 112 ? -0.962 13.048 -18.632 1.00 85.00 112 TYR A N 1
ATOM 854 C CA . TYR A 1 112 ? -1.701 12.426 -19.730 1.00 85.00 112 TYR A CA 1
ATOM 855 C C . TYR A 1 112 ? -3.205 12.586 -19.501 1.00 85.00 112 TYR A C 1
ATOM 857 O O . TYR A 1 112 ? -3.668 12.566 -18.362 1.00 85.00 112 TYR A O 1
ATOM 865 N N . CYS A 1 113 ? -3.972 12.707 -20.583 1.00 87.94 113 CYS A N 1
ATOM 866 C CA . CYS A 1 113 ? -5.429 12.644 -20.522 1.00 87.94 113 CYS A CA 1
ATOM 867 C C . CYS A 1 113 ? -5.883 11.183 -20.428 1.00 87.94 113 CYS A C 1
ATOM 869 O O . CYS A 1 113 ? -5.436 10.342 -21.209 1.00 87.94 113 CYS A O 1
ATOM 871 N N . ILE A 1 114 ? -6.797 10.903 -19.501 1.00 86.81 114 ILE A N 1
ATOM 872 C CA . ILE A 1 114 ? -7.501 9.623 -19.394 1.00 86.81 114 ILE A CA 1
ATOM 873 C C . ILE A 1 114 ? -8.931 9.867 -19.879 1.00 86.81 114 ILE A C 1
ATOM 875 O O . ILE A 1 114 ? -9.574 10.816 -19.436 1.00 86.81 114 ILE A O 1
ATOM 879 N N . SER A 1 115 ? -9.422 9.040 -20.801 1.00 89.25 115 SER A N 1
ATOM 880 C CA . SER A 1 115 ? -10.819 9.072 -21.239 1.00 89.25 115 SER A CA 1
ATOM 881 C C . SER A 1 115 ? -11.615 7.987 -20.527 1.00 89.25 115 SER A C 1
ATOM 883 O O . SER A 1 115 ? -11.167 6.844 -20.448 1.00 89.25 115 SER A O 1
ATOM 885 N N . LEU A 1 116 ? -12.815 8.328 -20.068 1.00 86.88 116 LEU A N 1
ATOM 886 C CA . LEU A 1 116 ? -13.791 7.336 -19.636 1.00 86.88 116 LEU A CA 1
ATOM 887 C C . LEU A 1 116 ? -14.513 6.818 -20.880 1.00 86.88 116 LEU A C 1
ATOM 889 O O . LEU A 1 116 ? -15.142 7.597 -21.595 1.00 86.88 116 LEU A O 1
ATOM 893 N N . ALA A 1 117 ? -14.375 5.525 -21.156 1.00 74.00 117 ALA A N 1
ATOM 894 C CA . ALA A 1 117 ? -15.172 4.838 -22.161 1.00 74.00 117 ALA A CA 1
ATOM 895 C C . ALA A 1 117 ? -16.333 4.164 -21.426 1.00 74.00 117 ALA A C 1
ATOM 897 O O . ALA A 1 117 ? -16.105 3.233 -20.655 1.00 74.00 117 ALA A O 1
ATOM 898 N N . TRP A 1 118 ? -17.537 4.695 -21.618 1.00 65.56 118 TRP A N 1
ATOM 899 C CA . TRP A 1 118 ? -18.792 4.100 -21.165 1.00 65.56 118 TRP A CA 1
ATOM 900 C C . TRP A 1 118 ? -19.512 3.492 -22.363 1.00 65.56 118 TRP A C 1
ATOM 902 O O . TRP A 1 118 ? -19.450 4.121 -23.447 1.00 65.56 118 TRP A O 1
#

Radius of gyration: 14.95 Å; Cα contacts (8 Å, |Δi|>4): 162; chains: 1; bounding box: 29×30×44 Å

Secondary structure (DSSP, 8-state):
-----EEEEEESSSS---HHHHHHHHHTTPEEEEEETTTSPPPSS--SEEEE---SS-TTS--HHHHHHHHHHHHHHHTT--EEE-THHHHHHHHHTT------SS---S--------

Nearest PDB structures (foldseek):
  3r76-assembly1_B  TM=7.752E-01  e=5.383E-04  Burkholderia lata
  2a9v-assembly1_A  TM=7.927E-01  e=4.718E-04  Thermoplasma acidophilum
  3r74-assembly1_B  TM=7.382E-01  e=8.537E-04  Burkholderia lata
  3r74-assembly1_A  TM=7.291E-01  e=1.354E-03  Burkholderia lata
  5xp0-assembly1_A  TM=5.065E-01  e=1.120E-01  Salmonella enterica subsp. enterica serovar Typhimurium str. LT2

Organism: NCBI:txid1503183

Mean predicted aligned error: 5.2 Å